Protein AF-A0A0G0ICX4-F1 (afdb_monomer_lite)

Secondary structure (DSSP, 8-state):
-PPPSEEEEEES-S--S---PPTT-SPTT-TT---EEEES-HHHHGGGGS---TTTEEEEEETTEEEEEES-HHHHHHH----EEEEEESTT-EESSSSEEEES-----

Foldseek 3Di:
DPQDQKWKAWELAAPDPFQAFDFPQDPPPPPPGTKGKTFNDPVQNQLVNFDDDPVAKDWDDDVPRTDIDGNDPVSRVVRRPGTDMDIDGCPQWDDDDNTMIIHNDDDDD

pLDDT: mean 87.29, std 12.28, range [34.47, 97.81]

Sequence (109 aa):
MNRPLYLYHASPQCDLKIIEPRKNTAPEGFKKGPVVFATDSFPFVTQFLVPHDDSWANGGAFGSTYFFVISDGKRFKKVDKGGCVYLVLSDNFTNYNKREWFTRRVNFE

Radius of gyration: 13.85 Å; chains: 1; bounding box: 30×30×40 Å

Structure (mmCIF, N/CA/C/O backbone):
data_AF-A0A0G0ICX4-F1
#
_entry.id   AF-A0A0G0ICX4-F1
#
loop_
_atom_site.group_PDB
_atom_site.id
_atom_site.type_symbol
_atom_site.label_atom_id
_atom_site.label_alt_id
_atom_site.label_comp_id
_atom_site.label_asym_id
_atom_site.label_entity_id
_atom_site.label_seq_id
_atom_site.pdbx_PDB_ins_code
_atom_site.Cartn_x
_atom_site.Cartn_y
_atom_site.Cartn_z
_atom_site.occupancy
_atom_site.B_iso_or_equiv
_atom_site.auth_seq_id
_atom_site.auth_comp_id
_atom_site.auth_asym_id
_atom_site.auth_atom_id
_atom_site.pdbx_PDB_model_num
ATOM 1 N N . MET A 1 1 ? 16.038 -10.763 -6.930 1.00 60.56 1 MET A N 1
ATOM 2 C CA . MET A 1 1 ? 14.622 -11.035 -7.252 1.00 60.56 1 MET A CA 1
ATOM 3 C C . MET A 1 1 ? 14.360 -10.489 -8.634 1.00 60.56 1 MET A C 1
ATOM 5 O O . MET A 1 1 ? 14.791 -9.373 -8.902 1.00 60.56 1 MET A O 1
ATOM 9 N N . ASN A 1 2 ? 13.708 -11.265 -9.496 1.00 82.38 2 ASN A N 1
ATOM 10 C CA . ASN A 1 2 ? 13.232 -10.730 -10.766 1.00 82.38 2 ASN A CA 1
ATOM 11 C C . ASN A 1 2 ? 12.143 -9.696 -10.468 1.00 82.38 2 ASN A C 1
ATOM 13 O O . ASN A 1 2 ? 11.302 -9.926 -9.599 1.00 82.38 2 ASN A O 1
ATOM 17 N N . ARG A 1 3 ? 12.200 -8.543 -11.139 1.00 89.38 3 ARG A N 1
ATOM 18 C CA . ARG A 1 3 ? 11.172 -7.506 -11.019 1.00 89.38 3 ARG A CA 1
ATOM 19 C C . ARG A 1 3 ? 9.829 -8.104 -11.478 1.00 89.38 3 ARG A C 1
ATOM 21 O O . ARG A 1 3 ? 9.785 -8.646 -12.582 1.00 89.38 3 ARG A O 1
ATOM 28 N N . PRO A 1 4 ? 8.761 -8.039 -10.667 1.00 93.69 4 PRO A N 1
ATOM 29 C CA . PRO A 1 4 ? 7.448 -8.519 -11.084 1.00 93.69 4 PRO A CA 1
ATOM 30 C C . PRO A 1 4 ? 6.886 -7.599 -12.170 1.00 93.69 4 PRO A C 1
ATOM 32 O O . PRO A 1 4 ? 7.131 -6.400 -12.125 1.00 93.69 4 PRO A O 1
ATOM 35 N N . LEU A 1 5 ? 6.127 -8.123 -13.135 1.00 95.06 5 LEU A N 1
ATOM 36 C CA . LEU A 1 5 ? 5.513 -7.286 -14.179 1.00 95.06 5 LEU A CA 1
ATOM 37 C C . LEU A 1 5 ? 4.505 -6.290 -13.580 1.00 95.06 5 LEU A C 1
ATOM 39 O O . LEU A 1 5 ? 4.468 -5.121 -13.961 1.00 95.06 5 LEU A O 1
ATOM 43 N N . TYR A 1 6 ? 3.741 -6.753 -12.590 1.00 96.00 6 TYR A N 1
ATOM 44 C CA . TYR A 1 6 ? 2.729 -5.966 -11.902 1.00 96.00 6 TYR A CA 1
ATOM 45 C C . TYR A 1 6 ? 3.015 -5.855 -10.408 1.00 96.00 6 TYR A C 1
ATOM 47 O O . TYR A 1 6 ? 3.579 -6.760 -9.792 1.00 96.00 6 TYR A O 1
ATOM 55 N N . LEU A 1 7 ? 2.566 -4.749 -9.828 1.00 96.38 7 LEU A N 1
ATOM 56 C CA . LEU A 1 7 ? 2.491 -4.514 -8.394 1.00 96.38 7 LEU A CA 1
ATOM 57 C C . LEU A 1 7 ? 1.043 -4.204 -8.012 1.00 96.38 7 LEU A C 1
ATOM 59 O O . LEU A 1 7 ? 0.239 -3.789 -8.845 1.00 96.38 7 LEU A O 1
ATOM 63 N N . TYR A 1 8 ? 0.727 -4.371 -6.738 1.00 97.06 8 TYR A N 1
ATOM 64 C CA . TYR A 1 8 ? -0.558 -4.045 -6.146 1.00 97.06 8 TYR A CA 1
ATOM 65 C C . TYR A 1 8 ? -0.497 -2.688 -5.450 1.00 97.06 8 TYR A C 1
ATOM 67 O O . TYR A 1 8 ? 0.373 -2.456 -4.608 1.00 97.06 8 TYR A O 1
ATOM 75 N N . HIS A 1 9 ? -1.457 -1.822 -5.758 1.00 95.19 9 HIS A N 1
ATOM 76 C CA . HIS A 1 9 ? -1.700 -0.555 -5.076 1.00 95.19 9 HIS A CA 1
ATOM 77 C C . HIS A 1 9 ? -3.096 -0.577 -4.447 1.00 95.19 9 HIS A C 1
ATOM 79 O O . HIS A 1 9 ? -4.083 -0.766 -5.153 1.00 95.19 9 HIS A O 1
ATOM 85 N N . ALA A 1 10 ? -3.197 -0.380 -3.135 1.00 94.88 10 ALA A N 1
ATOM 86 C CA . ALA A 1 10 ? -4.483 -0.271 -2.453 1.00 94.88 10 ALA A CA 1
ATOM 87 C C . ALA A 1 10 ? -4.906 1.191 -2.312 1.00 94.88 10 ALA A C 1
ATOM 89 O O . ALA A 1 10 ? -4.092 2.063 -2.008 1.00 94.88 10 ALA A O 1
ATOM 90 N N . SER A 1 11 ? -6.200 1.434 -2.491 1.00 92.38 11 SER A N 1
ATOM 91 C CA . SER A 1 11 ? -6.814 2.738 -2.275 1.00 92.38 11 SER A CA 1
ATOM 92 C C . SER A 1 11 ? -8.232 2.575 -1.724 1.00 92.38 11 SER A C 1
ATOM 94 O O . SER A 1 11 ? -8.974 1.715 -2.204 1.00 92.38 11 SER A O 1
ATOM 96 N N . PRO A 1 12 ? -8.666 3.435 -0.785 1.00 90.75 12 PRO A N 1
ATOM 97 C CA . PRO A 1 12 ? -10.062 3.483 -0.344 1.00 90.75 12 PRO A CA 1
ATOM 98 C C . PRO A 1 12 ? -11.026 3.983 -1.440 1.00 90.75 12 PRO A C 1
ATOM 100 O O . PRO A 1 12 ? -12.239 3.904 -1.280 1.00 90.75 12 PRO A O 1
ATOM 103 N N . GLN A 1 13 ? -10.511 4.515 -2.554 1.00 90.50 13 GLN A N 1
ATOM 104 C CA . GLN A 1 13 ? -11.290 4.965 -3.714 1.00 90.50 13 GLN A CA 1
ATOM 105 C C . GLN A 1 13 ? -11.213 3.926 -4.840 1.00 90.50 13 GLN A C 1
ATOM 107 O O . GLN A 1 13 ? -10.115 3.534 -5.245 1.00 90.50 13 GLN A O 1
ATOM 112 N N . CYS A 1 14 ? -12.372 3.502 -5.350 1.00 92.12 14 CYS A N 1
ATOM 113 C CA . CYS A 1 14 ? -12.527 2.425 -6.340 1.00 92.12 14 CYS A CA 1
ATOM 114 C C . CYS A 1 14 ? -12.668 2.891 -7.799 1.00 92.12 14 CYS A C 1
ATOM 116 O O . CYS A 1 14 ? -12.776 2.074 -8.709 1.00 92.12 14 CYS A O 1
ATOM 118 N N . ASP A 1 15 ? -12.658 4.196 -8.028 1.00 91.50 15 ASP A N 1
ATOM 119 C CA . ASP A 1 15 ? -12.889 4.843 -9.317 1.00 91.50 15 ASP A CA 1
ATOM 120 C C . ASP A 1 15 ? -11.654 5.596 -9.832 1.00 91.50 15 ASP A C 1
ATOM 122 O O . ASP A 1 15 ? -11.763 6.473 -10.694 1.00 91.50 15 ASP A O 1
ATOM 126 N N . LEU A 1 16 ? -10.459 5.240 -9.342 1.00 89.19 16 LEU A N 1
ATOM 127 C CA . LEU A 1 16 ? -9.225 5.900 -9.752 1.00 89.19 16 LEU A CA 1
ATOM 128 C C . LEU A 1 16 ? -8.962 5.682 -11.241 1.00 89.19 16 LEU A C 1
ATOM 130 O O . LEU A 1 16 ? -8.774 4.560 -11.706 1.00 89.19 16 LEU A O 1
ATOM 134 N N . LYS A 1 17 ? -8.906 6.792 -11.978 1.00 88.88 17 LYS A N 1
ATOM 135 C CA . LYS A 1 17 ? -8.404 6.833 -13.358 1.00 88.88 17 LYS A CA 1
ATOM 136 C C . LYS A 1 17 ? -6.902 7.075 -13.411 1.00 88.88 17 LYS A C 1
ATOM 138 O O . LYS A 1 17 ? -6.241 6.611 -14.329 1.00 88.88 17 LYS A O 1
ATOM 143 N N . ILE A 1 18 ? -6.380 7.793 -12.419 1.00 88.38 18 ILE A N 1
ATOM 144 C CA . ILE A 1 18 ? -4.971 8.155 -12.297 1.00 88.38 18 ILE A CA 1
ATOM 145 C C . ILE A 1 18 ? -4.543 7.867 -10.858 1.00 88.38 18 ILE A C 1
ATOM 147 O O . ILE A 1 18 ? -5.228 8.251 -9.906 1.00 88.38 18 ILE A O 1
ATOM 151 N N . ILE A 1 19 ? -3.414 7.176 -10.703 1.00 89.38 19 ILE A N 1
ATOM 152 C CA . ILE A 1 19 ? -2.784 6.925 -9.405 1.00 89.38 19 ILE A CA 1
ATOM 153 C C . ILE A 1 19 ? -1.598 7.875 -9.285 1.00 89.38 19 ILE A C 1
ATOM 155 O O . ILE A 1 19 ? -0.589 7.705 -9.961 1.00 89.38 19 ILE A O 1
ATOM 159 N N . GLU A 1 20 ? -1.723 8.872 -8.417 1.00 88.38 20 GLU A N 1
ATOM 160 C CA . GLU A 1 20 ? -0.717 9.914 -8.215 1.00 88.38 20 GLU A CA 1
ATOM 161 C C . GLU A 1 20 ? -0.270 10.002 -6.746 1.00 88.38 20 GLU A C 1
ATOM 163 O O . GLU A 1 20 ? -1.024 9.619 -5.844 1.00 88.38 20 GLU A O 1
ATOM 168 N N . PRO A 1 21 ? 0.948 10.507 -6.464 1.00 85.94 21 PRO A N 1
ATOM 169 C CA . PRO A 1 21 ? 1.399 10.731 -5.095 1.00 85.94 21 PRO A CA 1
ATOM 170 C C . PRO A 1 21 ? 0.486 11.721 -4.355 1.00 85.94 21 PRO A C 1
ATOM 172 O O . PRO A 1 21 ? 0.390 12.890 -4.725 1.00 85.94 21 PRO A O 1
ATOM 175 N N . ARG A 1 22 ? -0.149 11.285 -3.262 1.00 79.00 22 ARG A N 1
ATOM 176 C CA . ARG A 1 22 ? -1.029 12.141 -2.441 1.00 79.00 22 ARG A CA 1
ATOM 177 C C . ARG A 1 22 ? -0.283 12.720 -1.244 1.00 79.00 22 ARG A C 1
ATOM 179 O O . ARG A 1 22 ? 0.682 12.121 -0.773 1.00 79.00 22 ARG A O 1
ATOM 186 N N . LYS A 1 23 ? -0.725 13.861 -0.701 1.00 68.75 23 LYS A N 1
ATOM 187 C CA . LYS A 1 23 ? -0.152 14.410 0.547 1.00 68.75 23 LYS A CA 1
ATOM 188 C C . LYS A 1 23 ? -0.137 13.331 1.646 1.00 68.75 23 LYS A C 1
ATOM 190 O O . LYS A 1 23 ? -1.106 12.597 1.790 1.00 68.75 23 LYS A O 1
ATOM 195 N N . ASN A 1 24 ? 0.963 13.256 2.400 1.00 66.81 24 ASN A N 1
ATOM 196 C CA . ASN A 1 24 ? 1.189 12.315 3.512 1.00 66.81 24 ASN A CA 1
ATOM 197 C C . ASN A 1 24 ? 1.294 10.820 3.138 1.00 66.81 24 ASN A C 1
ATOM 199 O O . ASN A 1 24 ? 1.100 9.967 3.991 1.00 66.81 24 ASN A O 1
ATOM 203 N N . THR A 1 25 ? 1.635 10.487 1.890 1.00 67.62 25 THR A N 1
ATOM 204 C CA . THR A 1 25 ? 1.890 9.092 1.450 1.00 67.62 25 THR A CA 1
ATOM 205 C C . THR A 1 25 ? 3.356 8.669 1.527 1.00 67.62 25 THR A C 1
ATOM 207 O O . THR A 1 25 ? 3.707 7.557 1.145 1.00 67.62 25 THR A O 1
ATOM 210 N N . ALA A 1 26 ? 4.240 9.566 1.962 1.00 68.25 26 ALA A N 1
ATOM 211 C CA . ALA A 1 26 ? 5.653 9.259 2.109 1.00 68.25 26 ALA A CA 1
ATOM 212 C C . ALA A 1 26 ? 5.841 8.283 3.286 1.00 68.25 26 ALA A C 1
ATOM 214 O O . ALA A 1 26 ? 5.415 8.632 4.387 1.00 68.25 26 ALA A O 1
ATOM 215 N N . PRO A 1 27 ? 6.481 7.111 3.091 1.00 68.38 27 PRO A N 1
ATOM 216 C CA . PRO A 1 27 ? 6.844 6.243 4.203 1.00 68.38 27 PRO A CA 1
ATOM 217 C C . PRO A 1 27 ? 7.705 6.990 5.222 1.00 68.38 27 PRO A C 1
ATOM 219 O O . PRO A 1 27 ? 8.438 7.924 4.870 1.00 68.38 27 PRO A O 1
ATOM 222 N N . GLU A 1 28 ? 7.647 6.571 6.482 1.00 64.56 28 GLU A N 1
ATOM 223 C CA . GLU A 1 28 ? 8.489 7.145 7.526 1.00 64.56 28 GLU A CA 1
ATOM 224 C C . GLU A 1 28 ? 9.975 7.092 7.112 1.00 64.56 28 GLU A C 1
ATOM 226 O O . GLU A 1 28 ? 10.464 6.108 6.561 1.00 64.56 28 GLU A O 1
ATOM 231 N N . GLY A 1 29 ? 10.690 8.210 7.274 1.00 64.06 29 GLY A N 1
ATOM 232 C 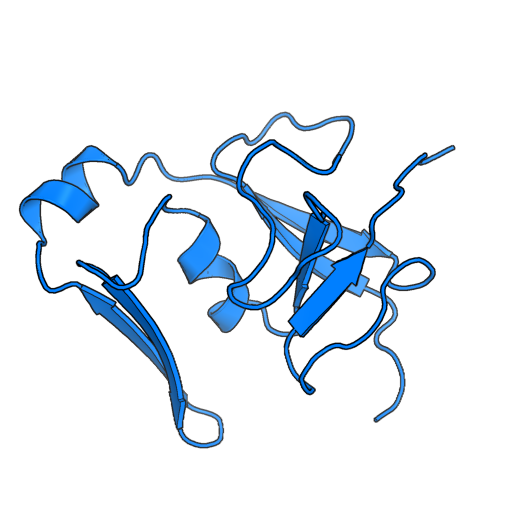CA . GLY A 1 29 ? 12.076 8.364 6.808 1.00 64.06 29 GLY A CA 1
ATOM 233 C C . GLY A 1 29 ? 12.246 8.888 5.371 1.00 64.06 29 GLY A C 1
ATOM 234 O O . GLY A 1 29 ? 13.356 9.279 4.990 1.00 64.06 29 GLY A O 1
ATOM 235 N N . PHE A 1 30 ? 11.179 9.006 4.570 1.00 67.19 30 PHE A N 1
ATOM 236 C CA . PHE A 1 30 ? 11.254 9.627 3.241 1.00 67.19 30 PHE A CA 1
ATOM 237 C C . PHE A 1 30 ? 11.284 11.160 3.332 1.00 67.19 30 PHE A C 1
ATOM 239 O O . PHE A 1 30 ? 10.257 11.829 3.358 1.00 67.19 30 PHE A O 1
ATOM 246 N N . LYS A 1 31 ? 12.483 11.753 3.253 1.00 66.12 31 LYS A N 1
ATOM 247 C CA . LYS A 1 31 ? 12.661 13.224 3.251 1.00 66.12 31 LYS A CA 1
ATOM 248 C C . LYS A 1 31 ? 12.142 13.941 1.990 1.00 66.12 31 LYS A C 1
ATOM 250 O O . LYS A 1 31 ? 12.012 15.157 1.991 1.00 66.12 31 LYS A O 1
ATOM 255 N N . LYS A 1 32 ? 11.895 13.218 0.890 1.00 66.56 32 LYS A N 1
ATOM 256 C CA . LYS A 1 32 ? 11.695 13.792 -0.462 1.00 66.56 32 LYS A CA 1
ATOM 257 C C . LYS A 1 32 ? 10.224 13.927 -0.913 1.00 66.56 32 LYS A C 1
ATOM 259 O O . LYS A 1 32 ? 9.961 13.914 -2.111 1.00 66.56 32 LYS A O 1
ATOM 264 N N . GLY A 1 33 ? 9.272 14.078 0.009 1.00 75.44 33 GLY A N 1
ATOM 265 C CA . GLY A 1 33 ? 7.856 14.315 -0.323 1.00 75.44 33 GLY A CA 1
ATOM 266 C C . GLY A 1 33 ? 7.061 13.043 -0.671 1.00 75.44 33 GLY A C 1
ATOM 267 O O . GLY A 1 33 ? 7.596 11.939 -0.515 1.00 75.44 33 GLY A O 1
ATOM 268 N N . PRO A 1 34 ? 5.796 13.182 -1.119 1.00 84.00 34 PRO A N 1
ATOM 269 C CA . PRO A 1 34 ? 4.857 12.070 -1.294 1.00 84.00 34 PRO A CA 1
ATOM 270 C C . PRO A 1 34 ? 5.291 11.072 -2.376 1.00 84.00 34 PRO A C 1
ATOM 272 O O . PRO A 1 34 ? 6.080 11.401 -3.268 1.00 84.00 34 PRO A O 1
ATOM 275 N N . VAL A 1 35 ? 4.772 9.846 -2.289 1.00 88.69 35 VAL A N 1
ATOM 276 C CA . VAL A 1 35 ? 5.029 8.756 -3.244 1.00 88.69 35 VAL A CA 1
ATOM 277 C C . VAL A 1 35 ? 3.743 7.983 -3.532 1.00 88.69 35 VAL A C 1
ATOM 279 O O . VAL A 1 35 ? 2.824 7.961 -2.724 1.00 88.69 35 VAL A O 1
ATOM 282 N N . VAL A 1 36 ? 3.684 7.299 -4.668 1.00 90.69 36 VAL A N 1
ATOM 283 C CA . VAL A 1 36 ? 2.765 6.170 -4.832 1.00 90.69 36 VAL A CA 1
ATOM 284 C C . VAL A 1 36 ? 3.462 4.940 -4.291 1.00 90.69 36 VAL A C 1
ATOM 286 O O . VAL A 1 36 ? 4.590 4.649 -4.687 1.00 90.69 36 VAL A O 1
ATOM 289 N N . PHE A 1 37 ? 2.782 4.230 -3.403 1.00 91.62 37 PHE A N 1
ATOM 290 C CA . PHE A 1 37 ? 3.245 2.975 -2.841 1.00 91.62 37 PHE A CA 1
ATOM 291 C C . PHE A 1 37 ? 2.576 1.790 -3.536 1.00 91.62 37 PHE A C 1
ATOM 293 O O . PHE A 1 37 ? 1.379 1.836 -3.831 1.00 91.62 37 PHE A O 1
ATOM 300 N N . ALA A 1 38 ? 3.338 0.725 -3.759 1.00 94.31 38 ALA A N 1
ATOM 301 C CA . ALA A 1 38 ? 2.839 -0.555 -4.230 1.00 94.31 38 ALA A CA 1
ATOM 302 C C . ALA A 1 38 ? 3.661 -1.718 -3.642 1.00 94.31 38 ALA A C 1
ATOM 304 O O . ALA A 1 38 ? 4.754 -1.528 -3.109 1.00 94.31 38 ALA A O 1
ATOM 305 N N . THR A 1 39 ? 3.150 -2.940 -3.742 1.00 94.75 39 THR A N 1
ATOM 306 C CA . THR A 1 39 ? 3.840 -4.161 -3.290 1.00 94.75 39 THR A CA 1
ATOM 307 C C . THR A 1 39 ? 3.583 -5.310 -4.255 1.00 94.75 39 THR A C 1
ATOM 309 O O . THR A 1 39 ? 2.579 -5.326 -4.954 1.00 94.75 39 THR A O 1
ATOM 312 N N . ASP A 1 40 ? 4.469 -6.293 -4.303 1.00 94.62 40 ASP A N 1
ATOM 313 C CA . ASP A 1 40 ? 4.269 -7.532 -5.060 1.00 94.62 40 ASP A CA 1
ATOM 314 C C . ASP A 1 40 ? 3.383 -8.554 -4.322 1.00 94.62 40 ASP A C 1
ATOM 316 O O . ASP A 1 40 ? 3.075 -9.621 -4.853 1.00 94.62 40 ASP A O 1
ATOM 320 N N . SER A 1 41 ? 2.927 -8.218 -3.112 1.00 94.31 41 SER A N 1
ATOM 321 C CA . SER A 1 41 ? 2.126 -9.084 -2.255 1.00 94.31 41 SER A CA 1
ATOM 322 C C . SER A 1 41 ? 0.700 -8.565 -2.078 1.00 94.31 41 SER A C 1
ATOM 324 O O . SER A 1 41 ? 0.456 -7.584 -1.374 1.00 94.31 41 SER A O 1
ATOM 326 N N . PHE A 1 42 ? -0.267 -9.284 -2.651 1.00 94.75 42 PHE A N 1
ATOM 327 C CA . PHE A 1 42 ? -1.689 -9.003 -2.452 1.00 94.75 42 PHE A CA 1
ATOM 328 C C . PHE A 1 42 ? -2.102 -8.964 -0.967 1.00 94.75 42 PHE A C 1
ATOM 330 O O . PHE A 1 42 ? -2.700 -7.974 -0.566 1.00 94.75 42 PHE A O 1
ATOM 337 N N . PRO A 1 43 ? -1.775 -9.943 -0.096 1.00 94.19 43 PRO A N 1
ATOM 338 C CA . PRO A 1 43 ? -2.171 -9.852 1.312 1.00 94.19 43 PRO A CA 1
ATOM 339 C C . PRO A 1 43 ? -1.489 -8.701 2.061 1.00 94.19 43 PRO A C 1
ATOM 341 O O . PRO A 1 43 ? -2.066 -8.184 3.008 1.00 94.19 43 PRO A O 1
ATOM 344 N N . PHE A 1 44 ? -0.291 -8.272 1.650 1.00 93.88 44 PHE A N 1
ATOM 345 C CA . PHE A 1 44 ? 0.376 -7.130 2.280 1.00 93.88 44 PHE A CA 1
ATOM 346 C C . PHE A 1 44 ? -0.253 -5.796 1.874 1.00 93.88 44 PHE A C 1
ATOM 348 O O . PHE A 1 44 ? -0.274 -4.869 2.677 1.00 93.88 44 PHE A O 1
ATOM 355 N N . VAL A 1 45 ? -0.778 -5.678 0.649 1.00 94.50 45 VAL A N 1
ATOM 356 C CA . VAL A 1 45 ? -1.346 -4.411 0.166 1.00 94.50 45 VAL A CA 1
ATOM 357 C C . VAL A 1 45 ? -2.638 -4.032 0.896 1.00 94.50 45 VAL A C 1
ATOM 359 O O . VAL A 1 45 ? -2.957 -2.852 1.011 1.00 94.50 45 VAL A O 1
ATOM 362 N N . THR A 1 46 ? -3.386 -5.014 1.407 1.00 94.12 46 THR A N 1
ATOM 363 C CA . THR A 1 46 ? -4.728 -4.789 1.966 1.00 94.12 46 THR A CA 1
ATOM 364 C C . THR A 1 46 ? -4.712 -3.928 3.225 1.00 94.12 46 THR A C 1
ATOM 366 O O . THR A 1 46 ? -5.681 -3.214 3.468 1.00 94.12 46 THR A O 1
ATOM 369 N N . GLN A 1 47 ? -3.608 -3.905 3.980 1.00 91.94 47 GLN A N 1
ATOM 370 C CA . GLN A 1 47 ? -3.466 -3.024 5.145 1.00 91.94 47 GLN A CA 1
ATOM 371 C C . GLN A 1 47 ? -3.591 -1.536 4.776 1.00 91.94 47 GLN A C 1
ATOM 373 O O . GLN A 1 47 ? -4.059 -0.734 5.578 1.00 91.94 47 GLN A O 1
ATOM 378 N N . PHE A 1 48 ? -3.228 -1.163 3.543 1.00 90.81 48 PHE A N 1
ATOM 379 C CA . PHE A 1 48 ? -3.274 0.221 3.063 1.00 90.81 48 PHE A CA 1
ATOM 380 C C . PHE A 1 48 ? -4.657 0.634 2.531 1.00 90.81 48 PHE A C 1
ATOM 382 O O . PHE A 1 48 ? -4.837 1.786 2.140 1.00 90.81 48 PHE A O 1
ATOM 389 N N . LEU A 1 49 ? -5.652 -0.266 2.532 1.00 93.31 49 LEU A N 1
ATOM 390 C CA . LEU A 1 49 ? -7.052 0.098 2.257 1.00 93.31 49 LEU A CA 1
ATOM 391 C C . LEU A 1 49 ? -7.625 0.994 3.359 1.00 93.31 49 LEU A C 1
ATOM 393 O O . LEU A 1 49 ? -8.494 1.824 3.099 1.00 93.31 49 LEU A O 1
ATOM 397 N N . VAL A 1 50 ? -7.119 0.838 4.582 1.00 91.88 50 VAL A N 1
ATOM 398 C CA . VAL A 1 50 ? -7.561 1.601 5.743 1.00 91.88 50 VAL A CA 1
ATOM 399 C C . VAL A 1 50 ? -6.498 2.643 6.079 1.00 91.88 50 VAL A C 1
ATOM 401 O O . VAL A 1 50 ? -5.367 2.268 6.386 1.00 91.88 50 VAL A O 1
ATOM 404 N N . PRO A 1 51 ? -6.819 3.949 6.052 1.00 88.50 51 PRO A N 1
ATOM 405 C CA . PRO A 1 51 ? -5.875 4.984 6.458 1.00 88.50 51 PRO A CA 1
ATOM 406 C C . PRO A 1 51 ? -5.483 4.786 7.920 1.00 88.50 51 PRO A C 1
ATOM 408 O O . PRO A 1 51 ? -6.356 4.831 8.786 1.00 88.50 51 PRO A O 1
ATOM 411 N N . HIS A 1 52 ? -4.197 4.583 8.197 1.00 89.75 52 HIS A N 1
ATOM 412 C CA . HIS A 1 52 ? -3.679 4.354 9.542 1.00 89.75 52 HIS A CA 1
ATOM 413 C C . HIS A 1 52 ? -2.268 4.915 9.720 1.00 89.75 52 HIS A C 1
ATOM 415 O O . HIS A 1 52 ? -1.647 5.392 8.773 1.00 89.75 52 HIS A O 1
ATOM 421 N N . ASP A 1 53 ? -1.813 4.893 10.967 1.00 88.56 53 ASP A N 1
ATOM 422 C CA . ASP A 1 53 ? -0.476 5.278 11.390 1.00 88.56 53 ASP A CA 1
ATOM 423 C C . ASP A 1 53 ? -0.068 4.388 12.576 1.00 88.56 53 ASP A C 1
ATOM 425 O O . ASP A 1 53 ? -0.926 3.789 13.243 1.00 88.56 53 ASP A O 1
ATOM 429 N N . ASP A 1 54 ? 1.231 4.357 12.860 1.00 88.62 54 ASP A N 1
ATOM 430 C CA . ASP A 1 54 ? 1.834 3.475 13.861 1.00 88.62 54 ASP A CA 1
ATOM 431 C C . ASP A 1 54 ? 1.376 3.752 15.306 1.00 88.62 54 ASP A C 1
ATOM 433 O O . ASP A 1 54 ? 1.665 2.956 16.200 1.00 88.62 54 ASP A O 1
ATOM 437 N N . SER A 1 55 ? 0.619 4.831 15.569 1.00 92.19 55 SER A N 1
ATOM 438 C CA . SER A 1 55 ? 0.068 5.095 16.907 1.00 92.19 55 SER A CA 1
ATOM 439 C C . SER A 1 55 ? -1.094 4.172 17.285 1.00 92.19 55 SER A C 1
ATOM 441 O O . SER A 1 55 ? -1.415 4.062 18.470 1.00 92.19 55 SER A O 1
ATOM 443 N N . TRP A 1 56 ? -1.746 3.515 16.315 1.00 94.56 56 TRP A N 1
ATOM 444 C CA . TRP A 1 56 ? -2.934 2.688 16.587 1.00 94.56 56 TRP A CA 1
ATOM 445 C C . TRP A 1 56 ? -3.116 1.458 15.685 1.00 94.56 56 TRP A C 1
ATOM 447 O O . TRP A 1 56 ? -3.927 0.582 16.010 1.00 94.56 56 TRP A O 1
ATOM 457 N N . ALA A 1 57 ? -2.389 1.362 14.572 1.00 94.06 57 ALA A N 1
ATOM 458 C CA . ALA A 1 57 ? -2.302 0.130 13.799 1.00 94.06 57 ALA A CA 1
ATOM 459 C C . ALA A 1 57 ? -0.930 0.000 13.138 1.00 94.06 57 ALA A C 1
ATOM 461 O O . ALA A 1 57 ? -0.331 0.995 12.750 1.00 94.06 57 ALA A O 1
ATOM 462 N N . ASN A 1 58 ? -0.434 -1.226 13.014 1.00 91.81 58 ASN A N 1
ATOM 463 C CA . ASN A 1 58 ? 0.855 -1.500 12.385 1.00 91.81 58 ASN A CA 1
ATOM 464 C C . ASN A 1 58 ? 0.791 -2.849 11.665 1.00 91.81 58 ASN A C 1
ATOM 466 O O . ASN A 1 58 ? 0.146 -3.789 12.146 1.00 91.81 58 ASN A O 1
ATOM 470 N N . GLY A 1 59 ? 1.440 -2.957 10.513 1.00 90.06 59 GLY A N 1
ATOM 471 C CA . GLY A 1 59 ? 1.494 -4.189 9.744 1.00 90.06 59 GLY A CA 1
ATOM 472 C C . GLY A 1 59 ? 2.907 -4.580 9.364 1.00 90.06 59 GLY A C 1
ATOM 473 O O . GLY A 1 59 ? 3.858 -3.807 9.405 1.00 90.06 59 GLY A O 1
ATOM 474 N N . GLY A 1 60 ? 3.054 -5.848 9.013 1.00 89.56 60 GLY A N 1
ATOM 475 C CA . GLY A 1 60 ? 4.360 -6.415 8.750 1.00 89.56 60 GLY A CA 1
ATOM 476 C C . GLY A 1 60 ? 4.274 -7.859 8.308 1.00 89.56 60 GLY A C 1
ATOM 477 O O . GLY A 1 60 ? 3.233 -8.357 7.866 1.00 89.56 60 GLY A O 1
ATOM 478 N N . ALA A 1 61 ? 5.407 -8.544 8.409 1.00 90.38 61 ALA A N 1
ATOM 479 C CA . ALA A 1 61 ? 5.481 -9.955 8.094 1.00 90.38 61 ALA A CA 1
ATOM 480 C C . ALA A 1 61 ? 6.509 -10.682 8.956 1.00 90.38 61 ALA A C 1
ATOM 482 O O . ALA A 1 61 ? 7.612 -10.188 9.186 1.00 90.38 61 ALA A O 1
ATOM 483 N N . PHE A 1 62 ? 6.163 -11.903 9.348 1.00 89.38 62 PHE A N 1
ATOM 484 C CA . PHE A 1 62 ? 7.070 -12.868 9.951 1.00 89.38 62 PHE A CA 1
ATOM 485 C C . PHE A 1 62 ? 7.244 -14.041 8.978 1.00 89.38 62 PHE A C 1
ATOM 487 O O . PHE A 1 62 ? 6.347 -14.865 8.799 1.00 89.38 62 PHE A O 1
ATOM 494 N N . GLY A 1 63 ? 8.375 -14.074 8.265 1.00 87.94 63 GLY A N 1
ATOM 495 C CA . GLY A 1 63 ? 8.574 -15.008 7.151 1.00 87.94 63 GLY A CA 1
ATOM 496 C C . GLY A 1 63 ? 7.563 -14.768 6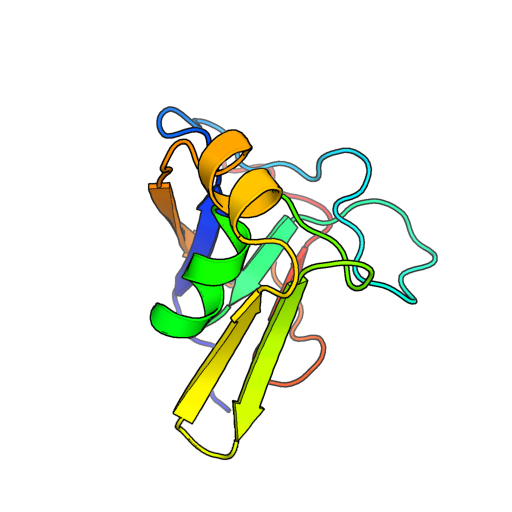.021 1.00 87.94 63 GLY A C 1
ATOM 497 O O . GLY A 1 63 ? 7.511 -13.672 5.452 1.00 87.94 63 GLY A O 1
ATOM 498 N N . SER A 1 64 ? 6.769 -15.791 5.697 1.00 87.81 64 SER A N 1
ATOM 499 C CA . SER A 1 64 ? 5.676 -15.736 4.713 1.00 87.81 64 SER A CA 1
ATOM 500 C C . SER A 1 64 ? 4.327 -15.313 5.303 1.00 87.81 64 SER A C 1
ATOM 502 O O . SER A 1 64 ? 3.374 -15.124 4.551 1.00 87.81 64 SER A O 1
ATOM 504 N N . THR A 1 65 ? 4.228 -15.171 6.626 1.00 91.69 65 THR A N 1
ATOM 505 C CA . THR A 1 65 ? 2.982 -14.812 7.308 1.00 91.69 65 THR A CA 1
ATOM 506 C C . THR A 1 65 ? 2.881 -13.302 7.442 1.00 91.69 65 THR A C 1
ATOM 508 O O . THR A 1 65 ? 3.722 -12.673 8.083 1.00 91.69 65 THR A O 1
ATOM 511 N N . TYR A 1 66 ? 1.845 -12.724 6.843 1.00 92.94 66 TYR A N 1
ATOM 512 C CA . TYR A 1 66 ? 1.527 -11.303 6.952 1.00 92.94 66 TYR A CA 1
ATOM 513 C C . TYR A 1 66 ? 0.635 -11.051 8.163 1.00 92.94 66 TYR A C 1
ATOM 515 O O . TYR A 1 66 ? -0.249 -11.856 8.458 1.00 92.94 66 TYR A O 1
ATOM 523 N N . PHE A 1 67 ? 0.859 -9.938 8.854 1.00 94.12 67 PHE A N 1
ATOM 524 C CA . PHE A 1 67 ? 0.030 -9.522 9.979 1.00 94.12 67 PHE A CA 1
ATOM 525 C C . PHE A 1 67 ? -0.338 -8.047 9.862 1.00 94.12 67 PHE A C 1
ATOM 527 O O . PHE A 1 67 ? 0.415 -7.243 9.314 1.00 94.12 67 PHE A O 1
ATOM 534 N N . PHE A 1 68 ? -1.491 -7.708 10.427 1.00 95.00 68 PHE A N 1
ATOM 535 C CA . PHE A 1 68 ? -1.940 -6.340 10.624 1.00 95.00 68 PHE A CA 1
ATOM 536 C C . PHE A 1 68 ? -2.580 -6.252 12.008 1.00 95.00 68 PHE A C 1
ATOM 538 O O . PHE A 1 68 ? -3.579 -6.920 12.284 1.00 95.00 68 PHE A O 1
ATOM 545 N N . VAL A 1 69 ? -1.945 -5.508 12.908 1.00 96.25 69 VAL A N 1
ATOM 546 C CA . VAL A 1 69 ? -2.337 -5.391 14.314 1.00 96.25 69 VAL A CA 1
ATOM 547 C C . VAL A 1 69 ? -3.073 -4.077 14.504 1.00 96.25 69 VAL A C 1
ATOM 549 O O . VAL A 1 69 ? -2.579 -3.022 14.120 1.00 96.25 69 VAL A O 1
ATOM 552 N N . ILE A 1 70 ? -4.248 -4.147 15.124 1.00 97.62 70 ILE A N 1
ATOM 553 C CA . ILE A 1 70 ? -5.136 -3.009 15.368 1.00 97.62 70 ILE A CA 1
ATOM 554 C C . ILE A 1 70 ? -5.327 -2.895 16.880 1.00 97.62 70 ILE A C 1
ATOM 556 O O . ILE A 1 70 ? -5.955 -3.767 17.482 1.00 97.62 70 ILE A O 1
ATOM 560 N N . SER A 1 71 ? -4.807 -1.834 17.499 1.00 97.81 71 SER A N 1
ATOM 561 C CA . SER A 1 71 ? -4.995 -1.600 18.939 1.00 97.81 71 SER A CA 1
ATOM 562 C C . SER A 1 71 ? -6.301 -0.857 19.240 1.00 97.81 71 SER A C 1
ATOM 564 O O . SER A 1 71 ? -6.924 -1.100 20.272 1.00 97.81 71 SER A O 1
ATOM 566 N N . ASP A 1 72 ? -6.771 -0.016 18.311 1.00 97.38 72 ASP A N 1
ATOM 567 C CA . ASP A 1 72 ? -8.059 0.681 18.402 1.00 97.38 72 ASP A CA 1
ATOM 568 C C . ASP A 1 72 ? -9.064 0.158 17.363 1.00 97.38 72 ASP A C 1
ATOM 570 O O . ASP A 1 72 ? -9.226 0.684 16.256 1.00 97.38 72 ASP A O 1
ATOM 574 N N . GLY A 1 73 ? -9.798 -0.889 17.747 1.00 96.88 73 GLY A N 1
ATOM 575 C CA . GLY A 1 73 ? -10.820 -1.495 16.892 1.00 96.88 73 GLY A CA 1
ATOM 576 C C . GLY A 1 73 ? -12.017 -0.582 16.591 1.00 96.88 73 GLY A C 1
ATOM 577 O O . GLY A 1 73 ? -12.671 -0.757 15.560 1.00 96.88 73 GLY A O 1
ATOM 578 N N . LYS A 1 74 ? -12.322 0.405 17.451 1.00 97.31 74 LYS A N 1
ATOM 579 C CA . LYS A 1 74 ? -13.406 1.370 17.188 1.00 97.31 74 LYS A CA 1
ATOM 580 C C . LYS A 1 74 ? -12.980 2.355 16.105 1.00 97.31 74 LYS A C 1
ATOM 582 O O . LYS A 1 74 ? -13.764 2.615 15.190 1.00 97.31 74 LYS A O 1
ATOM 587 N N . ARG A 1 75 ? -11.742 2.859 16.175 1.00 97.00 75 ARG A N 1
ATOM 588 C CA . ARG A 1 75 ? -11.150 3.698 15.126 1.00 97.00 75 ARG A CA 1
ATOM 589 C C . ARG A 1 75 ? -11.082 2.939 13.810 1.00 97.00 75 ARG A C 1
ATOM 591 O O . ARG A 1 75 ? -11.583 3.472 12.824 1.00 97.00 75 ARG A O 1
ATOM 598 N N . PHE A 1 76 ? -10.605 1.691 13.814 1.00 96.00 76 PHE A N 1
ATOM 599 C CA . PHE A 1 76 ? -10.560 0.849 12.613 1.00 96.00 76 PHE A CA 1
ATOM 600 C C . PHE A 1 76 ? -11.921 0.757 11.920 1.00 96.00 76 PHE A C 1
ATOM 602 O O . PHE A 1 76 ? -12.057 1.188 10.783 1.00 96.00 76 PHE A O 1
ATOM 609 N N . LYS A 1 77 ? -12.967 0.312 12.630 1.00 96.19 77 LYS A N 1
ATOM 610 C CA . LYS A 1 77 ? -14.325 0.195 12.063 1.00 96.19 77 LYS A CA 1
ATOM 611 C C . LYS A 1 77 ? -14.893 1.529 11.569 1.00 96.19 77 LYS A C 1
ATOM 613 O O . LYS A 1 77 ? -15.750 1.555 10.689 1.00 96.19 77 LYS A O 1
ATOM 618 N N . LYS A 1 78 ? -14.459 2.652 12.151 1.00 96.31 78 LYS A N 1
ATOM 619 C CA . LYS A 1 78 ? -14.882 3.988 11.724 1.00 96.31 78 LYS A CA 1
ATOM 620 C C . LYS A 1 78 ? -14.217 4.405 10.413 1.00 96.31 78 LYS A C 1
ATOM 622 O O . LYS A 1 78 ? -14.900 5.042 9.609 1.00 96.31 78 LYS A O 1
ATOM 627 N N . VAL A 1 79 ? -12.932 4.102 10.219 1.00 94.31 79 VAL A N 1
ATOM 628 C CA . VAL A 1 79 ? -12.153 4.543 9.046 1.00 94.31 79 VAL A CA 1
ATOM 629 C C . VAL A 1 79 ? -12.107 3.522 7.914 1.00 94.31 79 VAL A C 1
ATOM 631 O O . VAL A 1 79 ? -11.897 3.916 6.772 1.00 94.31 79 VAL A O 1
ATOM 634 N N . ASP A 1 80 ? -12.355 2.248 8.201 1.00 94.56 80 ASP A N 1
ATOM 635 C CA . ASP A 1 80 ? -12.533 1.225 7.183 1.00 94.56 80 ASP A CA 1
ATOM 636 C C . ASP A 1 80 ? -13.846 1.481 6.431 1.00 94.56 80 ASP A C 1
ATOM 638 O O . ASP A 1 80 ? -14.944 1.466 7.001 1.00 94.56 80 ASP A O 1
ATOM 642 N N . LYS A 1 81 ? -13.710 1.804 5.145 1.00 94.12 81 LYS A N 1
ATOM 643 C CA . LYS A 1 81 ? -14.812 2.042 4.205 1.00 94.12 81 LYS A CA 1
ATOM 644 C C . LYS A 1 81 ? -14.758 1.078 3.023 1.00 94.12 81 LYS A C 1
ATOM 646 O O . LYS A 1 81 ? -15.450 1.301 2.033 1.00 94.12 81 LYS A O 1
ATOM 651 N N . GLY A 1 82 ? -13.955 0.019 3.131 1.00 93.56 82 GLY A N 1
ATOM 652 C CA . GLY A 1 82 ? -13.556 -0.780 1.985 1.00 93.56 82 GLY A CA 1
ATOM 653 C C . GLY A 1 82 ? -12.651 0.004 1.032 1.00 93.56 82 GLY A C 1
ATOM 654 O O . GLY A 1 82 ? -12.093 1.047 1.374 1.00 93.56 82 GLY A O 1
ATOM 655 N N . GLY A 1 83 ? -12.489 -0.526 -0.174 1.00 94.69 83 GLY A N 1
ATOM 656 C CA . GLY A 1 83 ? -11.649 0.066 -1.202 1.00 94.69 83 GLY A CA 1
ATOM 657 C C . GLY A 1 83 ? -11.324 -0.936 -2.296 1.00 94.69 83 GLY A C 1
ATOM 658 O O . GLY A 1 83 ? -11.912 -2.016 -2.370 1.00 94.69 83 GLY A O 1
ATOM 659 N N . CYS A 1 84 ? -10.369 -0.567 -3.139 1.00 96.06 84 CYS A N 1
ATOM 660 C CA . CYS A 1 84 ? -9.951 -1.357 -4.281 1.00 96.06 84 CYS A CA 1
ATOM 661 C C . CYS A 1 84 ? -8.440 -1.552 -4.303 1.00 96.06 84 CYS A C 1
ATOM 663 O O . CYS A 1 84 ? -7.663 -0.699 -3.865 1.00 96.06 84 CYS A O 1
ATOM 665 N N . VAL A 1 85 ? -8.038 -2.694 -4.854 1.00 96.81 85 VAL A N 1
ATOM 666 C CA . VAL A 1 85 ? -6.647 -3.009 -5.159 1.00 96.81 85 VAL A CA 1
ATOM 667 C C . VAL A 1 85 ? -6.471 -2.945 -6.670 1.00 96.81 85 VAL A C 1
ATOM 669 O O . VAL A 1 85 ? -7.146 -3.653 -7.413 1.00 96.81 85 VAL A O 1
ATOM 672 N N . TYR A 1 86 ? -5.557 -2.094 -7.110 1.00 95.81 86 TYR A N 1
ATOM 673 C CA . TYR A 1 86 ? -5.212 -1.871 -8.505 1.00 95.81 86 TYR A CA 1
ATOM 674 C C . TYR A 1 86 ? -3.926 -2.617 -8.846 1.00 95.81 86 TYR A C 1
ATOM 676 O O . TYR A 1 86 ? -2.985 -2.635 -8.050 1.00 95.81 86 TYR A O 1
ATOM 684 N N . LEU A 1 87 ? -3.875 -3.188 -10.046 1.00 95.56 87 LEU A N 1
ATOM 685 C CA . LEU A 1 87 ? -2.638 -3.672 -10.648 1.00 95.56 87 LEU A CA 1
ATOM 686 C C . LEU A 1 87 ? -1.969 -2.517 -11.393 1.00 95.56 87 LEU A C 1
ATOM 688 O O 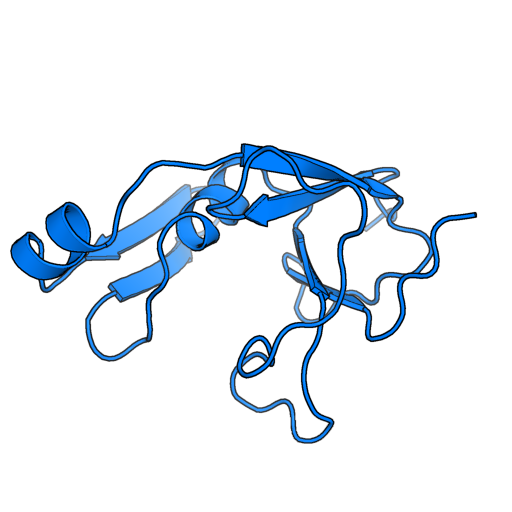. LEU A 1 87 ? -2.593 -1.879 -12.239 1.00 95.56 87 LEU A O 1
ATOM 692 N N . VAL A 1 88 ? -0.701 -2.257 -11.087 1.00 94.25 88 VAL A N 1
ATOM 693 C CA . VAL A 1 88 ? 0.111 -1.225 -11.745 1.00 94.25 88 VAL A CA 1
ATOM 694 C C . VAL A 1 88 ? 1.370 -1.846 -12.335 1.00 94.25 88 VAL A C 1
ATOM 696 O O . VAL A 1 88 ? 1.926 -2.779 -11.758 1.00 94.25 88 VAL A O 1
ATOM 699 N N . LEU A 1 89 ? 1.830 -1.336 -13.479 1.00 94.31 89 LEU A N 1
ATOM 700 C CA . LEU A 1 89 ? 3.107 -1.753 -14.062 1.00 94.31 89 LEU A CA 1
ATOM 701 C C . LEU A 1 89 ? 4.262 -1.352 -13.142 1.00 94.31 89 LEU A C 1
ATOM 703 O O . LEU A 1 89 ? 4.304 -0.236 -12.616 1.00 94.31 89 LEU A O 1
ATOM 707 N N . SER A 1 90 ? 5.215 -2.260 -12.959 1.00 94.38 90 SER A N 1
ATOM 708 C CA . SER A 1 90 ? 6.342 -2.034 -12.051 1.00 94.38 90 SER A CA 1
ATOM 709 C C . SER A 1 90 ? 7.457 -1.167 -12.642 1.00 94.38 90 SER A C 1
ATOM 711 O O . SER A 1 90 ? 8.366 -0.782 -11.908 1.00 94.38 90 SER A O 1
ATOM 713 N N . ASP A 1 91 ? 7.417 -0.851 -13.940 1.00 92.38 91 ASP A N 1
ATOM 714 C CA . ASP A 1 91 ? 8.497 -0.197 -14.699 1.00 92.38 91 ASP A CA 1
ATOM 715 C C . ASP A 1 91 ? 9.022 1.073 -14.017 1.00 92.38 91 ASP A C 1
ATOM 717 O O . ASP A 1 91 ? 10.230 1.244 -13.832 1.00 92.38 91 ASP A O 1
ATOM 721 N N . ASN A 1 92 ? 8.107 1.908 -13.523 1.00 89.12 92 ASN A N 1
ATOM 722 C CA . ASN A 1 92 ? 8.428 3.195 -12.906 1.00 89.12 92 ASN A CA 1
ATOM 723 C C . ASN A 1 92 ? 8.605 3.136 -11.381 1.00 89.12 92 ASN A C 1
ATOM 725 O O . ASN A 1 92 ? 8.766 4.181 -10.745 1.00 89.12 92 ASN A O 1
ATOM 729 N N . PHE A 1 93 ? 8.573 1.944 -10.781 1.00 93.19 93 PHE A N 1
ATOM 730 C CA . PHE A 1 93 ? 8.713 1.761 -9.342 1.00 93.19 93 PHE A CA 1
ATOM 731 C C . PHE A 1 93 ? 10.138 1.367 -8.936 1.00 93.19 93 PHE A C 1
ATOM 733 O O . PHE A 1 93 ? 10.828 0.584 -9.591 1.00 93.19 93 PHE A O 1
ATOM 740 N N . THR A 1 94 ? 10.568 1.900 -7.794 1.00 92.06 94 THR A N 1
ATOM 741 C CA . THR A 1 94 ? 11.822 1.552 -7.119 1.00 92.06 94 THR A CA 1
ATOM 742 C C . THR A 1 94 ? 11.527 0.672 -5.916 1.00 92.06 94 THR A C 1
ATOM 744 O O . THR A 1 94 ? 10.710 1.041 -5.075 1.00 92.06 94 THR A O 1
ATOM 747 N N . ASN A 1 95 ? 12.198 -0.474 -5.809 1.00 91.31 95 ASN A N 1
ATOM 748 C CA . ASN A 1 95 ? 12.103 -1.319 -4.621 1.00 91.31 95 ASN A CA 1
ATOM 749 C C . ASN A 1 95 ? 12.811 -0.637 -3.435 1.00 91.31 95 ASN A C 1
ATOM 751 O O . ASN A 1 95 ? 13.957 -0.211 -3.571 1.00 91.31 95 ASN A O 1
ATOM 755 N N . TYR A 1 96 ? 12.132 -0.519 -2.294 1.00 85.94 96 TYR A N 1
ATOM 756 C CA . TYR A 1 96 ? 12.645 0.162 -1.100 1.00 85.94 96 TYR A CA 1
ATOM 757 C C . TYR A 1 96 ? 13.138 -0.804 -0.017 1.00 85.94 96 TYR A C 1
ATOM 759 O O . TYR A 1 96 ? 14.148 -0.531 0.627 1.00 85.94 96 TYR A O 1
ATOM 767 N N . ASN A 1 97 ? 12.474 -1.948 0.176 1.00 80.94 97 ASN A N 1
ATOM 768 C CA . ASN A 1 97 ? 12.812 -2.886 1.259 1.00 80.94 97 ASN A CA 1
ATOM 769 C C . ASN A 1 97 ? 12.406 -4.343 0.958 1.00 80.94 97 ASN A C 1
ATOM 771 O O . ASN A 1 97 ? 11.924 -5.070 1.828 1.00 80.94 97 ASN A O 1
ATOM 775 N N . LYS A 1 98 ? 12.624 -4.795 -0.280 1.00 80.12 98 LYS A N 1
ATOM 776 C CA . LYS A 1 98 ? 12.233 -6.111 -0.820 1.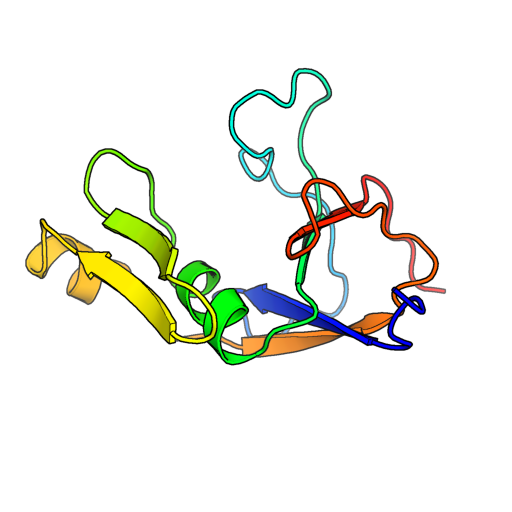00 80.12 98 LYS A CA 1
ATOM 777 C C . LYS A 1 98 ? 10.739 -6.256 -1.099 1.00 80.12 98 LYS A C 1
ATOM 779 O O . LYS A 1 98 ? 10.419 -6.709 -2.188 1.00 80.12 98 LYS A O 1
ATOM 784 N N . ARG A 1 99 ? 9.857 -5.854 -0.182 1.00 83.31 99 ARG A N 1
ATOM 785 C CA . ARG A 1 99 ? 8.393 -6.023 -0.325 1.00 83.31 99 ARG A CA 1
ATOM 786 C C . ARG A 1 99 ? 7.699 -4.769 -0.839 1.00 83.31 99 ARG A C 1
ATOM 788 O O . ARG A 1 99 ? 6.660 -4.855 -1.489 1.00 83.31 99 ARG A O 1
ATOM 795 N N . GLU A 1 100 ? 8.281 -3.615 -0.548 1.00 89.62 100 GLU A N 1
ATOM 796 C CA . GLU A 1 100 ? 7.701 -2.323 -0.869 1.00 89.62 100 GLU A CA 1
ATOM 797 C C . GLU A 1 100 ? 8.369 -1.697 -2.076 1.00 89.62 100 GLU A C 1
ATOM 799 O O . GLU A 1 100 ? 9.589 -1.755 -2.267 1.00 89.62 100 GLU A O 1
ATOM 804 N N . TRP A 1 101 ? 7.531 -1.062 -2.873 1.00 93.19 101 TRP A N 1
ATOM 805 C CA . TRP A 1 101 ? 7.890 -0.388 -4.094 1.00 93.19 101 TRP A CA 1
ATOM 806 C C . TRP A 1 101 ? 7.282 1.003 -4.055 1.00 93.19 101 TRP A C 1
ATOM 808 O O . TRP A 1 101 ? 6.139 1.182 -3.640 1.00 93.19 101 TRP A O 1
ATOM 818 N N . PHE A 1 102 ? 8.027 2.001 -4.515 1.00 92.38 102 PHE A N 1
ATOM 819 C CA . PHE A 1 102 ? 7.506 3.358 -4.589 1.00 92.38 102 PHE A CA 1
ATOM 820 C C . PHE A 1 102 ? 7.858 4.039 -5.902 1.00 92.38 102 PHE A C 1
ATOM 822 O O . PHE A 1 102 ? 8.884 3.756 -6.521 1.00 92.38 102 PHE A O 1
ATOM 829 N N . THR A 1 103 ? 7.032 5.001 -6.289 1.00 91.19 103 THR A N 1
ATOM 830 C CA . THR A 1 103 ? 7.348 5.945 -7.356 1.00 91.19 103 THR A CA 1
ATOM 831 C C . THR A 1 103 ? 6.925 7.362 -6.989 1.00 91.19 103 THR A C 1
ATOM 833 O O . THR A 1 103 ? 6.052 7.582 -6.153 1.00 91.19 103 THR A O 1
ATOM 836 N N . ARG A 1 104 ? 7.587 8.349 -7.592 1.00 84.62 104 ARG A N 1
ATOM 837 C CA . ARG A 1 104 ? 7.306 9.785 -7.407 1.00 84.62 104 ARG A CA 1
ATOM 838 C C . ARG A 1 104 ? 6.617 10.416 -8.609 1.00 84.62 104 ARG A C 1
ATOM 840 O O . ARG A 1 104 ? 6.220 11.572 -8.536 1.00 84.62 104 ARG A O 1
ATOM 847 N N . ARG A 1 105 ? 6.508 9.681 -9.713 1.00 68.38 105 ARG A N 1
ATOM 848 C CA . ARG A 1 105 ? 5.864 10.119 -10.947 1.00 68.38 105 ARG A CA 1
ATOM 849 C C . ARG A 1 105 ? 5.008 8.982 -11.455 1.00 68.38 105 ARG A C 1
ATOM 851 O O . ARG A 1 105 ?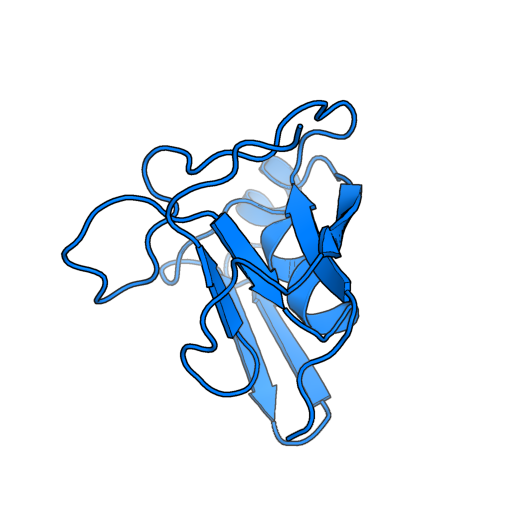 5.521 7.883 -11.638 1.00 68.38 105 ARG A O 1
ATOM 858 N N . VAL A 1 106 ? 3.751 9.272 -11.751 1.00 57.03 106 VAL A N 1
ATOM 859 C CA . VAL A 1 106 ? 2.982 8.409 -12.638 1.00 57.03 106 VAL A CA 1
ATOM 860 C C . VAL A 1 106 ? 2.170 9.289 -13.569 1.00 57.03 106 VAL A C 1
ATOM 862 O O . VAL A 1 106 ? 1.088 9.748 -13.230 1.00 57.03 106 VAL A O 1
ATOM 865 N N . ASN A 1 107 ? 2.757 9.570 -14.732 1.00 42.09 107 ASN A N 1
ATOM 866 C CA . ASN A 1 107 ? 1.969 9.818 -15.928 1.00 42.09 107 ASN A CA 1
ATOM 867 C C . ASN A 1 107 ? 1.736 8.430 -16.522 1.00 42.09 107 ASN A C 1
ATOM 869 O O . ASN A 1 107 ? 2.704 7.740 -16.843 1.00 42.09 107 ASN A O 1
ATOM 873 N N . PHE A 1 108 ? 0.482 8.003 -16.586 1.00 45.69 108 PHE A N 1
ATOM 874 C CA . PHE A 1 108 ? 0.091 6.897 -17.446 1.00 45.69 108 PHE A CA 1
ATOM 875 C C . PHE A 1 108 ? -0.386 7.553 -18.746 1.00 45.69 108 PHE A C 1
ATOM 877 O O . PHE A 1 108 ? -1.423 8.215 -18.732 1.00 45.69 108 PHE A O 1
ATOM 884 N N . GLU A 1 109 ? 0.426 7.483 -19.802 1.00 34.47 109 GLU A N 1
ATOM 885 C CA . GLU A 1 109 ? -0.085 7.596 -21.177 1.00 34.47 109 GLU A CA 1
ATOM 886 C C . GLU A 1 109 ? -0.664 6.244 -21.598 1.00 34.47 109 GLU A C 1
ATOM 888 O O . GLU A 1 109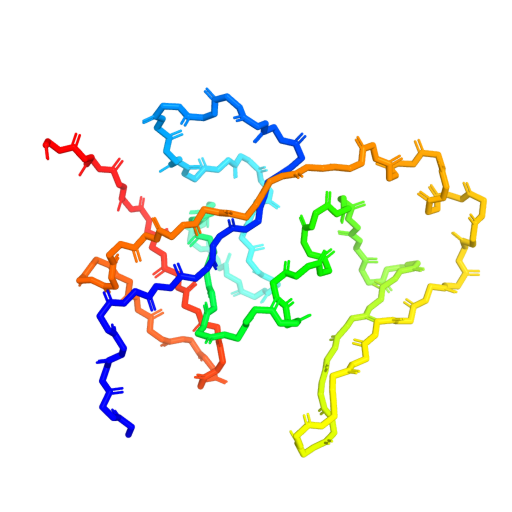 ? -0.060 5.211 -21.219 1.00 34.47 109 GLU A O 1
#